Protein AF-K0J4B5-F1 (afdb_monomer)

Foldseek 3Di:
DVVLLVQLVVLLVQLCCCAPVVPLCVVVVLVPDDPVQNVQFPSNVLSNLSSVLSNVLSVLSVVLVVCVVVVVVCSVVVSVVVNVVSVVVSVVVSVVRRRPDPPPPD

Secondary structure (DSSP, 8-state):
-HHHHHHHHHHHHHHHHHHTS--GGGSHHHHTS-HHHHTTB-HHHHHHHHHHHHHHHHHHHHHHHHHHHTT-GGGHHHHHHHHHHHHHHHHHHHGGGB-S------

InterPro domains:
  IPR017259 Uncharacterised conserved protein UCP037672 [PF12650] (5-98)

Mean predicted aligned error: 3.74 Å

Sequence (106 aa):
MYILFLVGLILILLGFMVHILKWYFLISGYNTMSKEKQKNVDTEGLGRFMGIYSYVNGAVFILAGALYGFGYENSIIPATIFIIVSTIYFIIRAQKFDHNKTNKSK

Organism: Amphibacillus xylanus (strain ATCC 51415 / DSM 6626 / JCM 7361 / LMG 17667 / NBRC 15112 / Ep01) (NCBI:txid698758)

pLDDT: mean 94.41, std 11.05, range [35.19, 98.81]

Solvent-accessible surface area (backbone atoms only — not comparable to full-atom values): 5537 Å² total; per-residue (Å²): 87,72,68,33,38,52,52,10,50,52,29,34,50,52,12,42,38,26,39,73,69,56,43,53,70,74,41,60,78,56,55,72,44,54,78,73,55,47,73,43,37,43,57,66,64,40,22,43,51,48,15,54,54,24,39,53,52,12,50,43,28,36,50,28,20,52,39,33,70,73,69,40,66,71,38,52,55,63,44,50,54,47,50,54,54,52,48,55,50,45,62,64,59,50,50,78,32,50,63,57,84,74,79,71,79,127

Radius of gyration: 16.22 Å; Cα contacts (8 Å, |Δi|>4): 105; chains: 1; bounding box: 33×33×45 Å

Structure (mmCIF, N/CA/C/O backbone):
data_AF-K0J4B5-F1
#
_entry.id   AF-K0J4B5-F1
#
loop_
_atom_site.group_PDB
_atom_site.id
_atom_site.type_symbol
_atom_site.label_atom_id
_atom_site.label_alt_id
_atom_site.label_comp_id
_atom_site.label_asym_id
_atom_site.label_entity_id
_atom_site.label_seq_id
_atom_site.pdbx_PDB_ins_code
_atom_site.Cartn_x
_atom_site.Cartn_y
_atom_site.Cartn_z
_atom_site.occupancy
_atom_site.B_iso_or_equiv
_atom_site.auth_seq_id
_atom_site.auth_comp_id
_atom_site.auth_asym_id
_atom_site.auth_atom_id
_atom_site.pdbx_PDB_model_num
ATOM 1 N N . MET A 1 1 ? 16.267 -3.942 -9.365 1.00 87.19 1 MET A N 1
ATOM 2 C CA . MET A 1 1 ? 15.153 -4.601 -10.088 1.00 87.19 1 MET A CA 1
ATOM 3 C C . MET A 1 1 ? 14.408 -5.648 -9.248 1.00 87.19 1 MET A C 1
ATOM 5 O O . MET A 1 1 ? 13.311 -5.344 -8.807 1.00 87.19 1 MET A O 1
ATOM 9 N N . TYR A 1 2 ? 14.970 -6.837 -8.972 1.00 93.69 2 TYR A N 1
ATOM 10 C CA . TYR A 1 2 ? 14.241 -7.957 -8.329 1.00 93.69 2 TYR A CA 1
ATOM 11 C C . TYR A 1 2 ? 13.600 -7.632 -6.977 1.00 93.69 2 TYR A C 1
ATOM 13 O O . TYR A 1 2 ? 12.473 -8.039 -6.711 1.00 93.69 2 TYR A O 1
ATOM 21 N N . ILE A 1 3 ? 14.288 -6.842 -6.151 1.00 95.81 3 ILE A N 1
ATOM 22 C CA . ILE A 1 3 ? 13.761 -6.406 -4.855 1.00 95.81 3 ILE A CA 1
ATOM 23 C C . ILE A 1 3 ? 12.458 -5.602 -4.993 1.00 95.81 3 ILE A C 1
ATOM 25 O O . ILE A 1 3 ? 11.569 -5.746 -4.164 1.00 95.81 3 ILE A O 1
ATOM 29 N N . LEU A 1 4 ? 12.303 -4.814 -6.064 1.00 96.31 4 LEU A N 1
ATOM 30 C CA . LEU A 1 4 ? 11.099 -4.014 -6.305 1.00 96.31 4 LEU A CA 1
ATOM 31 C C . LEU A 1 4 ? 9.906 -4.923 -6.620 1.00 96.31 4 LEU A C 1
ATOM 33 O O . LEU A 1 4 ? 8.829 -4.731 -6.068 1.00 96.31 4 LEU A O 1
ATOM 37 N N . PHE A 1 5 ? 10.115 -5.970 -7.422 1.00 97.94 5 PHE A N 1
ATOM 38 C CA . PHE A 1 5 ? 9.081 -6.975 -7.679 1.00 97.94 5 PHE A CA 1
ATOM 39 C C . PHE A 1 5 ? 8.697 -7.745 -6.415 1.00 97.94 5 PHE A C 1
ATOM 41 O O . PHE A 1 5 ? 7.509 -7.933 -6.159 1.00 97.94 5 PHE A O 1
ATOM 48 N N . LEU A 1 6 ? 9.681 -8.146 -5.603 1.00 98.25 6 LEU A N 1
ATOM 49 C CA . LEU A 1 6 ? 9.429 -8.848 -4.345 1.00 98.25 6 LEU A CA 1
ATOM 50 C C . LEU A 1 6 ? 8.602 -7.988 -3.380 1.00 98.25 6 LEU A C 1
ATOM 52 O O . LEU A 1 6 ? 7.587 -8.448 -2.864 1.00 98.25 6 LEU A O 1
ATOM 56 N N . VAL A 1 7 ? 9.000 -6.730 -3.174 1.00 97.94 7 VAL A N 1
ATOM 57 C CA . VAL A 1 7 ? 8.262 -5.782 -2.325 1.00 97.94 7 VAL A CA 1
ATOM 58 C C . VAL A 1 7 ? 6.854 -5.551 -2.869 1.00 97.94 7 VAL A C 1
ATOM 60 O O . VAL A 1 7 ? 5.888 -5.599 -2.107 1.00 97.94 7 VAL A O 1
ATOM 63 N N . GLY A 1 8 ? 6.716 -5.357 -4.183 1.00 98.44 8 GLY A N 1
ATOM 64 C CA . GLY A 1 8 ? 5.418 -5.165 -4.819 1.00 98.44 8 GLY A CA 1
ATOM 65 C C . GLY A 1 8 ? 4.475 -6.354 -4.618 1.00 98.44 8 GLY A C 1
ATOM 66 O O . GLY A 1 8 ? 3.315 -6.168 -4.247 1.00 98.44 8 GLY A O 1
ATOM 67 N N . LEU A 1 9 ? 4.987 -7.577 -4.774 1.00 98.56 9 LEU A N 1
ATOM 68 C CA . LEU A 1 9 ? 4.232 -8.806 -4.536 1.00 98.56 9 LEU A CA 1
ATOM 69 C C . LEU A 1 9 ? 3.819 -8.948 -3.065 1.00 98.56 9 LEU A C 1
ATOM 71 O O . LEU A 1 9 ? 2.660 -9.249 -2.788 1.00 98.56 9 LEU A O 1
ATOM 75 N N . ILE A 1 10 ? 4.733 -8.689 -2.124 1.00 98.56 10 ILE A N 1
ATOM 76 C CA . ILE A 1 10 ? 4.434 -8.731 -0.685 1.00 98.56 10 ILE A CA 1
ATOM 77 C C . ILE A 1 10 ? 3.311 -7.748 -0.341 1.00 98.56 10 ILE A C 1
ATOM 79 O O . ILE A 1 10 ? 2.380 -8.116 0.372 1.00 98.56 10 ILE A O 1
ATOM 83 N N . LEU A 1 11 ? 3.351 -6.523 -0.873 1.00 98.56 11 LEU A N 1
ATOM 84 C CA . LEU A 1 11 ? 2.291 -5.541 -0.647 1.00 98.56 11 LEU A CA 1
ATOM 85 C C . LEU A 1 11 ? 0.945 -6.027 -1.185 1.00 98.56 11 LEU A C 1
ATOM 87 O O . LEU A 1 11 ? -0.050 -5.951 -0.470 1.00 98.56 11 LEU A O 1
ATOM 91 N N . ILE A 1 12 ? 0.901 -6.582 -2.398 1.00 98.75 12 ILE A N 1
ATOM 92 C CA . ILE A 1 12 ? -0.343 -7.122 -2.962 1.00 98.75 12 ILE A CA 1
ATOM 93 C C . ILE A 1 12 ? -0.897 -8.249 -2.083 1.00 98.75 12 ILE A C 1
ATOM 95 O O . ILE A 1 12 ? -2.092 -8.257 -1.779 1.00 98.75 12 ILE A O 1
ATOM 99 N N . LEU A 1 13 ? -0.039 -9.163 -1.623 1.00 98.62 13 LEU A N 1
ATOM 100 C CA . LEU A 1 13 ? -0.438 -10.262 -0.744 1.00 98.62 13 LEU A CA 1
ATOM 101 C C . LEU A 1 13 ? -0.960 -9.759 0.606 1.00 98.62 13 LEU A C 1
ATOM 103 O O . LEU A 1 13 ? -2.017 -10.204 1.047 1.00 98.62 13 LEU A O 1
ATOM 107 N N . LEU A 1 14 ? -0.287 -8.790 1.234 1.00 98.38 14 LEU A N 1
ATOM 108 C CA . LEU A 1 14 ? -0.758 -8.173 2.478 1.00 98.38 14 LEU A CA 1
ATOM 109 C C . LEU A 1 14 ? -2.102 -7.466 2.283 1.00 98.38 14 LEU A C 1
ATOM 111 O O . LEU A 1 14 ? -3.013 -7.632 3.095 1.00 98.38 14 LEU A O 1
ATOM 115 N N . GLY A 1 15 ? -2.256 -6.732 1.180 1.00 98.44 1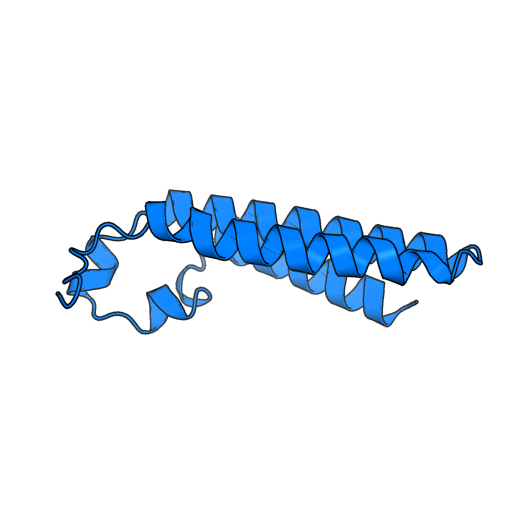5 GLY A N 1
ATOM 116 C CA . GLY A 1 15 ? -3.523 -6.104 0.825 1.00 98.44 15 GLY A CA 1
ATOM 117 C C . GLY A 1 15 ? -4.641 -7.134 0.682 1.00 98.44 15 GLY A C 1
ATOM 118 O O . GLY A 1 15 ? -5.732 -6.936 1.206 1.00 98.44 15 GLY A O 1
ATOM 119 N N . PHE A 1 16 ? -4.366 -8.268 0.033 1.00 98.62 16 PHE A N 1
ATOM 120 C CA . PHE A 1 16 ? -5.304 -9.380 -0.132 1.00 98.62 16 PHE A CA 1
ATOM 121 C C . PHE A 1 16 ? -5.693 -10.022 1.200 1.00 98.62 16 PHE A C 1
ATOM 123 O O . PHE A 1 16 ? -6.883 -10.196 1.468 1.00 98.62 16 PHE A O 1
ATOM 130 N N . MET A 1 17 ? -4.716 -10.308 2.059 1.00 98.62 17 MET A N 1
ATOM 131 C CA . MET A 1 17 ? -4.954 -10.872 3.388 1.00 98.62 17 MET A CA 1
ATOM 132 C C . MET A 1 17 ? -5.856 -9.969 4.237 1.00 98.62 17 MET A C 1
ATOM 134 O O . MET A 1 17 ? -6.816 -10.437 4.846 1.00 98.62 17 MET A O 1
ATOM 138 N N . VAL A 1 18 ? -5.593 -8.662 4.260 1.00 98.25 18 VAL A N 1
ATOM 139 C CA . VAL A 1 18 ? -6.360 -7.731 5.098 1.00 98.25 18 VAL A CA 1
ATOM 140 C C . VAL A 1 18 ? -7.741 -7.431 4.508 1.00 98.25 18 VAL A C 1
ATOM 142 O O . VAL A 1 18 ? -8.720 -7.404 5.247 1.00 98.25 18 VAL A O 1
ATOM 145 N N . HIS A 1 19 ? -7.848 -7.234 3.194 1.00 98.50 19 HIS A N 1
ATOM 146 C CA . HIS A 1 19 ? -9.102 -6.837 2.548 1.00 98.50 19 HIS A CA 1
ATOM 147 C C . HIS A 1 19 ? -10.046 -8.010 2.279 1.00 98.50 19 HIS A C 1
ATOM 149 O O . HIS A 1 19 ? -11.233 -7.911 2.578 1.00 98.50 19 HIS A O 1
ATOM 155 N N . ILE A 1 20 ? -9.539 -9.109 1.713 1.00 98.06 20 ILE A N 1
ATOM 156 C CA . ILE A 1 20 ? -10.371 -10.234 1.262 1.00 98.06 20 ILE A CA 1
ATOM 157 C C . ILE A 1 20 ? -10.463 -11.306 2.342 1.00 98.06 20 ILE A C 1
ATOM 159 O O . ILE A 1 20 ? -11.561 -11.745 2.672 1.00 98.06 20 ILE A O 1
ATOM 163 N N . LEU A 1 21 ? -9.329 -11.696 2.935 1.00 98.19 21 LEU A N 1
AT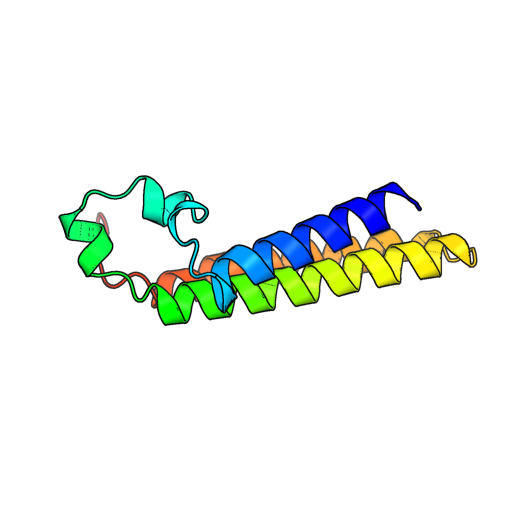OM 164 C CA . LEU A 1 21 ? -9.320 -12.704 4.005 1.00 98.19 21 LEU A CA 1
ATOM 165 C C . LEU A 1 21 ? -9.719 -12.128 5.371 1.00 98.19 21 LEU A C 1
ATOM 167 O O . LEU A 1 21 ? -9.864 -12.882 6.332 1.00 98.19 21 LEU A O 1
ATOM 171 N N . LYS A 1 22 ? -9.913 -10.804 5.459 1.00 97.81 22 LYS A N 1
ATOM 172 C CA . LYS A 1 22 ? -10.310 -10.082 6.676 1.00 97.81 22 LYS A CA 1
ATOM 173 C C . LYS A 1 22 ? -9.351 -10.323 7.851 1.00 97.81 22 LYS A C 1
ATOM 175 O O . LYS A 1 22 ? -9.758 -10.340 9.011 1.00 97.81 22 LYS A O 1
ATOM 180 N N . TRP A 1 23 ? -8.057 -10.506 7.570 1.00 98.12 23 TRP A N 1
ATOM 181 C CA . TRP A 1 23 ? -7.011 -10.707 8.582 1.00 98.12 23 TRP A CA 1
ATOM 182 C C . TRP A 1 23 ? -6.639 -9.390 9.280 1.00 98.12 23 TRP A C 1
ATOM 184 O O . TRP A 1 23 ? -5.505 -8.919 9.219 1.00 98.12 23 TRP A O 1
ATOM 194 N N . TYR A 1 24 ? -7.605 -8.774 9.964 1.00 96.62 24 TYR A N 1
ATOM 195 C CA . TYR A 1 24 ? -7.450 -7.456 10.591 1.00 96.62 24 TYR A CA 1
ATOM 196 C C . TYR A 1 24 ? -6.436 -7.433 11.740 1.00 96.62 24 TYR A C 1
ATOM 198 O O . TYR A 1 24 ? -5.918 -6.371 12.072 1.00 96.62 24 TYR A O 1
ATOM 206 N N . PHE A 1 25 ? -6.081 -8.590 12.308 1.00 95.56 25 PHE A N 1
ATOM 207 C CA . PHE A 1 25 ? -4.999 -8.701 13.294 1.00 95.56 25 PHE A CA 1
ATOM 208 C C . PHE A 1 25 ? -3.626 -8.283 12.729 1.00 95.56 25 PHE A C 1
ATOM 210 O O . PHE A 1 25 ? -2.723 -7.954 13.493 1.00 95.56 25 PHE A O 1
ATOM 217 N N . LEU A 1 26 ? -3.458 -8.253 11.400 1.00 96.31 26 LEU A N 1
ATOM 218 C CA . LEU A 1 26 ? -2.255 -7.716 10.753 1.00 96.31 26 LEU A CA 1
ATOM 219 C C . LEU A 1 26 ? -2.161 -6.185 10.852 1.00 96.31 26 LEU A C 1
ATOM 221 O O . LEU A 1 26 ? -1.082 -5.618 10.689 1.00 96.31 26 LEU A O 1
ATOM 225 N N . ILE A 1 27 ? -3.274 -5.500 11.127 1.00 95.56 27 ILE A N 1
ATOM 226 C CA . ILE A 1 27 ? -3.297 -4.055 11.336 1.00 95.56 27 ILE A CA 1
ATOM 227 C C . ILE A 1 27 ? -2.817 -3.805 12.767 1.00 95.56 27 ILE A C 1
ATOM 229 O O . ILE A 1 27 ? -3.589 -3.895 13.720 1.00 95.56 27 ILE A O 1
ATOM 233 N N . SER A 1 28 ? -1.531 -3.492 12.929 1.00 90.81 28 SER A N 1
ATOM 234 C CA . SER A 1 28 ? -0.880 -3.363 14.241 1.00 90.81 28 SER A CA 1
ATOM 235 C C . SER A 1 28 ? -1.608 -2.403 15.191 1.00 90.81 28 SER A C 1
ATOM 237 O O . SER A 1 28 ? -1.788 -2.724 16.367 1.00 90.81 28 SER A O 1
ATOM 239 N N . GLY A 1 29 ? -2.104 -1.272 14.681 1.00 90.44 29 GLY A N 1
ATOM 240 C CA . GLY A 1 29 ? -2.893 -0.315 15.461 1.00 90.44 29 GLY A CA 1
ATOM 241 C C . GLY A 1 29 ? -4.188 -0.914 16.014 1.00 90.44 29 GLY A C 1
ATOM 242 O O . GLY A 1 29 ? -4.534 -0.656 17.156 1.00 90.44 29 GLY A O 1
ATOM 243 N N . TYR A 1 30 ? -4.862 -1.776 15.254 1.00 94.81 30 TYR A N 1
ATOM 244 C CA . TYR A 1 30 ? -6.060 -2.487 15.705 1.00 94.81 30 TYR A CA 1
ATOM 245 C C . TYR A 1 30 ? -5.716 -3.645 16.656 1.00 94.81 30 TYR A C 1
ATOM 247 O O . TYR A 1 30 ? -6.319 -3.787 17.719 1.00 94.81 30 TYR A O 1
ATOM 255 N 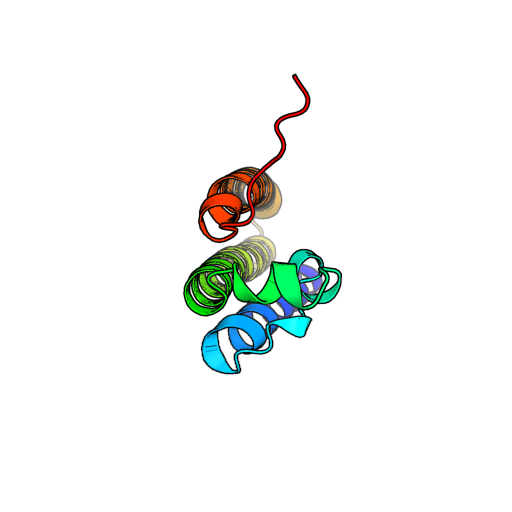N . ASN A 1 31 ? -4.707 -4.451 16.314 1.00 95.69 31 ASN A N 1
ATOM 256 C CA . ASN A 1 31 ? -4.309 -5.634 17.082 1.00 95.69 31 ASN A CA 1
ATOM 257 C C . ASN A 1 31 ? -3.800 -5.305 18.497 1.00 95.69 31 ASN A C 1
ATOM 259 O O . ASN A 1 31 ? -3.897 -6.131 19.399 1.00 95.69 31 ASN A O 1
ATOM 263 N N . THR A 1 32 ? -3.273 -4.094 18.697 1.00 95.00 32 THR A N 1
ATOM 264 C CA . THR A 1 32 ? -2.766 -3.605 19.993 1.00 95.00 32 THR A CA 1
ATOM 265 C C . THR A 1 32 ? -3.806 -2.845 20.823 1.00 95.00 32 THR A C 1
ATOM 267 O O . THR A 1 32 ? -3.559 -2.547 21.992 1.00 95.00 32 THR A O 1
ATOM 270 N N . MET A 1 33 ? -4.981 -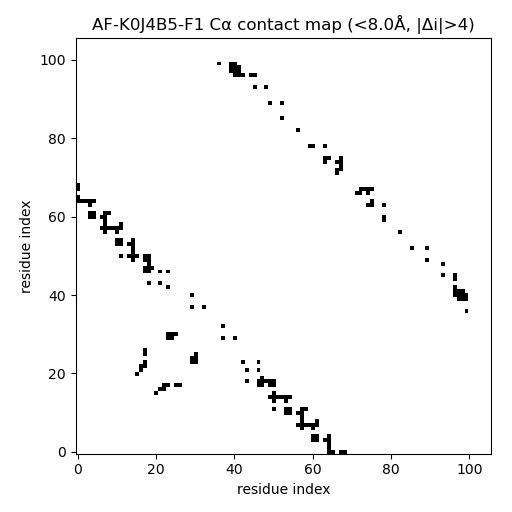2.538 20.264 1.00 95.00 33 MET A N 1
ATOM 271 C CA . MET A 1 33 ? -6.077 -1.910 21.007 1.00 95.00 33 MET A CA 1
ATOM 272 C C . MET A 1 33 ? -6.697 -2.868 22.033 1.00 95.00 33 MET A C 1
ATOM 274 O O . MET A 1 33 ? -6.731 -4.083 21.850 1.00 95.00 33 MET A O 1
ATOM 278 N N . SER A 1 34 ? -7.277 -2.309 23.102 1.00 95.69 34 SER A N 1
ATOM 279 C CA . SER A 1 34 ? -8.131 -3.085 24.005 1.00 95.69 34 SER A CA 1
ATOM 280 C C . SER A 1 34 ? -9.383 -3.585 23.272 1.00 95.69 34 SER A C 1
ATOM 282 O O . SER A 1 34 ? -9.874 -2.946 22.340 1.00 95.69 34 SER A O 1
ATOM 284 N N . LYS A 1 35 ? -9.956 -4.703 23.735 1.00 94.81 35 LYS A N 1
ATOM 285 C CA . LYS A 1 35 ? -11.168 -5.296 23.135 1.00 94.81 35 LYS A CA 1
ATOM 286 C C . LYS A 1 35 ? -12.353 -4.328 23.070 1.00 94.81 35 LYS A C 1
ATOM 288 O O . LYS A 1 35 ? -13.173 -4.429 22.166 1.00 94.81 35 LYS A O 1
ATOM 293 N N . GLU A 1 36 ? -12.462 -3.404 24.022 1.00 94.00 36 GLU A N 1
ATOM 294 C CA . GLU A 1 36 ? -13.495 -2.365 24.015 1.00 94.00 36 GLU A CA 1
ATOM 295 C C . GLU A 1 36 ? -13.290 -1.380 22.858 1.00 94.00 36 GLU A C 1
ATOM 297 O O . GLU A 1 36 ? -14.225 -1.112 22.109 1.00 94.00 36 GLU A O 1
ATOM 302 N N . LYS A 1 37 ? -12.053 -0.910 22.653 1.00 94.81 37 LYS A N 1
ATOM 303 C CA . LYS A 1 37 ? -11.717 0.019 21.569 1.00 94.81 37 LYS A CA 1
ATOM 304 C C . LYS A 1 37 ? -11.847 -0.614 20.189 1.00 94.81 37 LYS A C 1
ATOM 306 O O . LYS A 1 37 ? -12.306 0.049 19.263 1.00 94.81 37 LYS A O 1
ATOM 311 N N . GLN A 1 38 ? -11.498 -1.896 20.057 1.00 95.62 38 GLN A N 1
ATOM 312 C CA . GLN A 1 38 ? -11.635 -2.639 18.801 1.00 95.62 38 GLN A CA 1
ATOM 313 C C . GLN A 1 38 ? -13.082 -2.676 18.289 1.00 95.62 38 GLN A C 1
ATOM 315 O O . GLN A 1 38 ? -13.291 -2.638 17.080 1.00 95.62 38 GLN A O 1
ATOM 320 N N . LYS A 1 39 ? -14.084 -2.706 19.182 1.00 95.25 39 LYS A N 1
ATOM 321 C CA . LYS A 1 39 ? -15.510 -2.699 18.799 1.00 95.25 39 LYS A CA 1
ATOM 322 C C . LYS A 1 39 ? -15.955 -1.398 18.129 1.00 95.25 39 LYS A C 1
ATOM 324 O O . LYS A 1 39 ? -16.954 -1.405 17.421 1.00 95.25 39 LYS A O 1
ATOM 329 N N . ASN A 1 40 ? -15.226 -0.306 18.347 1.00 96.00 40 ASN A N 1
ATOM 330 C CA . ASN A 1 40 ? -15.541 1.003 17.779 1.00 96.00 40 ASN A CA 1
ATOM 331 C C . ASN A 1 40 ? -14.838 1.255 16.433 1.00 96.00 40 ASN A C 1
ATOM 333 O O . ASN A 1 40 ? -15.004 2.325 15.854 1.00 96.00 40 ASN A O 1
ATOM 337 N N . VAL A 1 41 ? -14.042 0.306 15.932 1.00 96.94 41 VAL A N 1
ATOM 338 C CA . VAL A 1 41 ? -13.328 0.447 14.656 1.00 96.94 41 VAL A CA 1
ATOM 339 C C . VAL A 1 41 ? -14.166 -0.139 13.521 1.00 96.94 41 VAL A C 1
ATOM 341 O O . VAL A 1 41 ? -14.575 -1.300 13.581 1.00 96.94 41 VAL A O 1
ATOM 344 N N . ASP A 1 42 ? -14.365 0.630 12.450 1.00 97.75 42 ASP A N 1
ATOM 345 C CA . ASP A 1 42 ? -14.872 0.113 11.174 1.00 97.75 42 ASP A CA 1
ATOM 346 C C . ASP A 1 42 ? -13.773 -0.703 10.477 1.00 97.75 42 ASP A C 1
ATOM 348 O O . ASP A 1 42 ? -13.022 -0.218 9.629 1.00 97.75 42 ASP A O 1
ATOM 352 N N . THR A 1 43 ? -13.641 -1.961 10.898 1.00 97.00 43 THR A N 1
ATOM 353 C CA . THR A 1 43 ? -12.603 -2.873 10.402 1.00 97.00 43 THR A CA 1
ATOM 354 C C . THR A 1 43 ? -12.778 -3.242 8.933 1.00 97.00 43 THR A C 1
ATOM 356 O O . THR A 1 43 ? -11.780 -3.435 8.244 1.00 97.00 43 THR A O 1
ATOM 359 N N . GLU A 1 44 ? -14.009 -3.297 8.422 1.00 97.44 44 GLU A N 1
ATOM 360 C CA . GLU A 1 44 ? -14.271 -3.606 7.014 1.00 97.44 44 GLU A CA 1
ATOM 361 C C . GLU A 1 44 ? -13.906 -2.424 6.113 1.00 97.44 44 GLU A C 1
ATOM 363 O O . GLU A 1 44 ? -13.186 -2.599 5.124 1.00 97.44 44 GLU A O 1
ATOM 368 N N . GLY A 1 45 ? -14.302 -1.207 6.495 1.00 98.00 45 GLY A N 1
ATOM 369 C CA . GLY A 1 45 ? -13.885 0.014 5.814 1.00 98.00 45 GLY A CA 1
ATOM 370 C C . GLY A 1 45 ? -12.369 0.216 5.859 1.00 98.00 45 GLY A C 1
ATOM 371 O O . GLY A 1 45 ? -11.747 0.455 4.817 1.00 98.00 45 GLY A O 1
ATOM 372 N N . LEU A 1 46 ? -11.758 0.053 7.038 1.00 97.94 46 LEU A N 1
ATOM 373 C CA . LEU A 1 46 ? -10.311 0.164 7.219 1.00 97.94 46 LEU A CA 1
ATOM 374 C C . LEU A 1 46 ? -9.556 -0.916 6.438 1.00 97.94 46 LEU A C 1
ATOM 376 O O . LEU A 1 46 ? -8.571 -0.610 5.767 1.00 97.94 46 LEU A O 1
ATOM 380 N N . GLY A 1 47 ? -10.027 -2.162 6.485 1.00 98.25 47 GLY A N 1
ATOM 381 C CA . GLY A 1 47 ? -9.412 -3.292 5.798 1.00 98.25 47 GLY A CA 1
ATOM 382 C C . GLY A 1 47 ? -9.460 -3.144 4.281 1.00 98.25 47 GLY A C 1
ATOM 383 O O . GLY A 1 47 ? -8.443 -3.332 3.612 1.00 98.25 47 GLY A O 1
ATOM 384 N N . ARG A 1 48 ? -10.597 -2.702 3.728 1.00 98.56 48 ARG A N 1
ATOM 385 C CA . ARG A 1 48 ? -10.713 -2.353 2.305 1.00 98.56 48 ARG A CA 1
ATOM 386 C C . ARG A 1 48 ? -9.794 -1.200 1.920 1.00 98.56 48 ARG A C 1
ATOM 388 O O . ARG A 1 48 ? -9.139 -1.264 0.881 1.00 98.56 48 ARG A O 1
ATOM 395 N N . PHE A 1 49 ? -9.724 -0.152 2.740 1.00 98.50 49 PHE A N 1
ATOM 396 C CA . PHE A 1 49 ? -8.859 0.994 2.469 1.00 98.50 49 PHE A CA 1
ATOM 397 C C . PHE A 1 49 ? -7.373 0.616 2.500 1.00 98.50 49 PHE A C 1
ATOM 399 O O . PHE A 1 49 ? -6.636 0.991 1.589 1.00 98.50 49 PHE A O 1
ATOM 406 N N . MET A 1 50 ? -6.952 -0.184 3.486 1.00 98.19 50 MET A N 1
ATOM 407 C CA . MET A 1 50 ? -5.598 -0.737 3.567 1.00 98.19 50 MET A CA 1
ATOM 408 C C . MET A 1 50 ? -5.294 -1.653 2.381 1.00 98.19 50 MET A C 1
ATOM 410 O O . MET A 1 50 ? -4.229 -1.532 1.787 1.00 98.19 50 MET A O 1
ATOM 414 N N . GLY A 1 51 ? -6.245 -2.497 1.974 1.00 98.44 51 GLY A N 1
ATOM 415 C CA . GLY A 1 51 ? -6.119 -3.328 0.779 1.00 98.44 51 GLY A CA 1
ATOM 416 C C . GLY A 1 51 ? -5.834 -2.520 -0.477 1.00 98.44 51 GLY A C 1
ATOM 417 O O . GLY A 1 51 ? -4.840 -2.766 -1.151 1.00 98.44 51 GLY A O 1
ATOM 418 N N . ILE A 1 52 ? -6.670 -1.516 -0.763 1.00 98.62 52 ILE A N 1
ATOM 419 C CA . ILE A 1 52 ? -6.502 -0.640 -1.931 1.00 98.62 52 ILE A CA 1
ATOM 420 C C . ILE A 1 52 ? -5.155 0.084 -1.874 1.00 98.62 52 ILE A C 1
ATOM 422 O O . ILE A 1 52 ? -4.429 0.093 -2.867 1.00 98.62 52 ILE A O 1
ATOM 426 N N . TYR A 1 53 ? -4.797 0.648 -0.717 1.00 98.62 53 TYR A N 1
ATOM 427 C CA . TYR A 1 53 ? -3.490 1.267 -0.503 1.00 98.62 53 TYR A CA 1
ATOM 428 C C . TYR A 1 53 ? -2.349 0.296 -0.843 1.00 98.62 53 TYR A C 1
ATOM 430 O O . TYR A 1 53 ? -1.453 0.637 -1.617 1.00 98.62 53 TYR A O 1
ATOM 438 N N . SER A 1 54 ? -2.399 -0.931 -0.330 1.00 98.62 54 SER A N 1
ATOM 439 C CA . SER A 1 54 ? -1.381 -1.948 -0.575 1.00 98.62 54 SER A CA 1
ATOM 440 C C . SER A 1 54 ? -1.324 -2.395 -2.040 1.00 98.62 54 SER A C 1
ATOM 442 O O . SER A 1 54 ? -0.228 -2.523 -2.579 1.00 98.62 54 SER A O 1
ATOM 444 N N . TYR A 1 55 ? -2.462 -2.571 -2.720 1.00 98.81 55 TYR A N 1
ATOM 445 C CA . TYR A 1 55 ? -2.491 -2.937 -4.142 1.00 98.81 55 TYR A CA 1
ATOM 446 C C . TYR A 1 55 ? -1.886 -1.855 -5.029 1.00 98.81 55 TYR A C 1
ATOM 448 O O . TYR A 1 55 ? -1.083 -2.159 -5.906 1.00 98.81 55 TYR A O 1
ATOM 456 N N . VAL A 1 56 ? -2.252 -0.594 -4.787 1.00 98.75 56 VAL A N 1
ATOM 457 C CA . VAL A 1 56 ? -1.755 0.541 -5.569 1.00 98.75 56 VAL A CA 1
ATOM 458 C C . VAL A 1 56 ? -0.245 0.679 -5.395 1.00 98.75 56 VAL A C 1
ATOM 460 O O . VAL A 1 56 ? 0.481 0.740 -6.384 1.00 98.75 56 VAL A O 1
ATOM 463 N N . ASN A 1 57 ? 0.252 0.654 -4.156 1.00 98.75 57 ASN A N 1
ATOM 464 C CA . ASN A 1 57 ? 1.691 0.725 -3.904 1.00 98.75 57 ASN A CA 1
ATOM 465 C C . ASN A 1 57 ? 2.427 -0.503 -4.461 1.00 98.75 57 ASN A C 1
ATOM 467 O O . ASN A 1 57 ? 3.489 -0.360 -5.063 1.00 98.75 57 ASN A O 1
ATOM 471 N N . GLY A 1 58 ? 1.843 -1.698 -4.342 1.00 98.69 58 GLY A N 1
ATOM 472 C CA . GLY A 1 58 ? 2.399 -2.915 -4.925 1.00 98.69 58 GLY A CA 1
ATOM 473 C C . GLY A 1 58 ? 2.539 -2.843 -6.449 1.00 98.69 58 GLY A C 1
ATOM 474 O O . GLY A 1 58 ? 3.599 -3.164 -6.987 1.00 98.69 58 GLY A O 1
ATOM 475 N N . ALA A 1 59 ? 1.515 -2.335 -7.140 1.00 98.69 59 ALA A N 1
ATOM 476 C CA . ALA A 1 59 ? 1.550 -2.100 -8.582 1.00 98.69 59 ALA A CA 1
ATOM 477 C C . ALA A 1 59 ? 2.614 -1.064 -8.978 1.00 98.69 59 ALA A C 1
ATOM 479 O O . ALA A 1 59 ? 3.332 -1.269 -9.956 1.00 98.69 59 ALA A O 1
ATOM 480 N N . VAL A 1 60 ? 2.772 0.013 -8.199 1.00 98.56 60 VAL A N 1
ATOM 481 C CA . VAL A 1 60 ? 3.815 1.029 -8.424 1.00 98.56 60 VAL A CA 1
ATOM 482 C C . VAL A 1 60 ? 5.217 0.433 -8.295 1.00 98.56 60 VAL A C 1
ATOM 484 O O . VAL A 1 60 ? 6.064 0.698 -9.147 1.00 98.56 60 VAL A O 1
ATOM 487 N N . PHE A 1 61 ? 5.467 -0.417 -7.296 1.00 98.31 61 PHE A N 1
ATOM 488 C CA . PHE A 1 61 ? 6.750 -1.111 -7.151 1.00 98.31 61 PHE A CA 1
ATOM 489 C C . PHE A 1 61 ? 7.045 -2.059 -8.321 1.00 98.31 61 PHE A C 1
ATOM 491 O O . PHE A 1 61 ? 8.168 -2.074 -8.826 1.00 98.31 61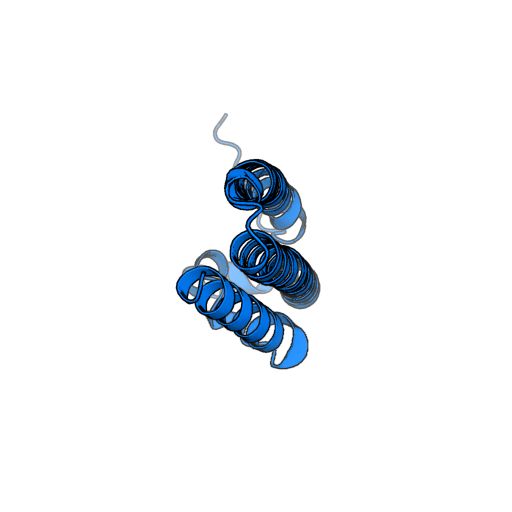 PHE A O 1
ATOM 498 N N . ILE A 1 62 ? 6.045 -2.813 -8.791 1.00 98.44 62 ILE A N 1
ATOM 499 C CA . ILE A 1 62 ? 6.185 -3.694 -9.961 1.00 98.44 62 ILE A CA 1
ATOM 500 C C . ILE A 1 62 ? 6.480 -2.872 -11.221 1.00 98.44 62 ILE A C 1
ATOM 502 O O . ILE A 1 62 ? 7.400 -3.207 -11.967 1.00 98.44 62 ILE A O 1
ATOM 506 N N . LEU A 1 63 ? 5.755 -1.771 -11.439 1.00 98.25 63 LEU A N 1
ATOM 507 C CA . LEU A 1 63 ? 5.968 -0.885 -12.584 1.00 98.25 63 LEU A CA 1
ATOM 508 C C . LEU A 1 63 ? 7.362 -0.247 -12.553 1.00 98.25 63 LEU A C 1
ATOM 510 O O . LEU A 1 63 ? 8.062 -0.263 -13.562 1.00 98.25 63 LEU A O 1
ATOM 514 N N . ALA A 1 64 ? 7.798 0.260 -11.398 1.00 97.88 64 ALA A N 1
ATOM 515 C CA . ALA A 1 64 ? 9.144 0.801 -11.225 1.00 97.88 64 ALA A CA 1
ATOM 516 C C . AL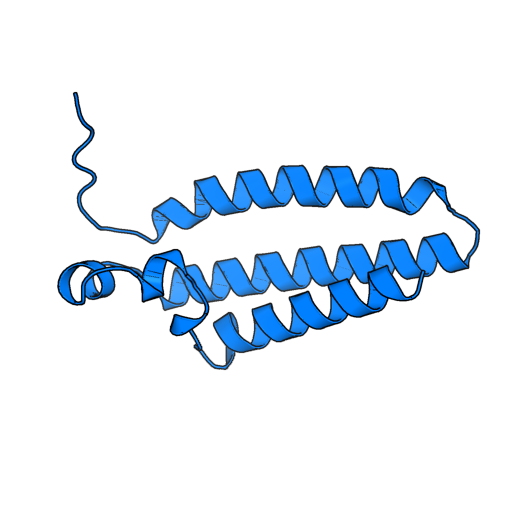A A 1 64 ? 10.219 -0.269 -11.472 1.00 97.88 64 ALA A C 1
ATOM 518 O O . ALA A 1 64 ? 11.214 -0.005 -12.139 1.00 97.88 64 ALA A O 1
ATOM 519 N N . GLY A 1 65 ? 9.999 -1.500 -10.996 1.00 97.62 65 GLY A N 1
ATOM 520 C CA . GLY A 1 65 ? 10.863 -2.644 -11.279 1.00 97.62 65 GLY A CA 1
ATOM 521 C C . GLY A 1 65 ? 10.988 -2.938 -12.774 1.00 97.62 65 GLY A C 1
ATOM 522 O O . GLY A 1 65 ? 12.104 -3.100 -13.266 1.00 97.62 65 GLY A O 1
ATOM 523 N N . ALA A 1 66 ? 9.867 -2.955 -13.497 1.00 98.00 66 ALA A N 1
ATOM 524 C CA . ALA A 1 66 ? 9.843 -3.184 -14.939 1.00 98.00 66 ALA A CA 1
ATOM 525 C C . ALA A 1 66 ? 10.556 -2.064 -15.709 1.00 98.00 66 ALA A C 1
ATOM 527 O O . ALA A 1 66 ? 11.426 -2.344 -16.529 1.00 98.00 66 ALA A O 1
ATOM 528 N N . LEU A 1 67 ? 10.251 -0.799 -15.402 1.00 97.94 67 LEU A N 1
ATOM 529 C CA . LEU A 1 67 ? 10.890 0.363 -16.027 1.00 97.94 67 LEU A CA 1
ATOM 530 C C . LEU A 1 67 ? 12.402 0.384 -15.779 1.00 97.94 67 LEU A C 1
ATOM 532 O O . LEU A 1 67 ? 13.171 0.591 -16.714 1.00 97.94 67 LEU A O 1
ATOM 536 N N . TYR A 1 68 ? 12.835 0.103 -14.549 1.00 97.12 68 TYR A N 1
ATOM 537 C CA . TYR A 1 68 ? 14.251 -0.044 -14.227 1.00 97.12 68 TYR A CA 1
ATOM 538 C C . TYR A 1 68 ? 14.911 -1.139 -15.081 1.00 97.12 68 TYR A C 1
ATOM 540 O O . TYR A 1 68 ? 16.004 -0.937 -15.600 1.00 97.12 68 TYR A O 1
ATOM 548 N N . GLY A 1 69 ? 14.238 -2.280 -15.274 1.00 96.31 69 GLY A N 1
ATOM 549 C CA . GLY A 1 69 ? 14.717 -3.368 -16.134 1.00 96.31 69 GLY A CA 1
ATOM 550 C C . GLY A 1 69 ? 14.863 -2.985 -17.612 1.00 96.31 69 GLY A C 1
ATOM 551 O O . GLY A 1 69 ? 15.739 -3.514 -18.289 1.00 96.31 69 GLY A O 1
ATOM 552 N N . PHE A 1 70 ? 14.066 -2.030 -18.096 1.00 97.19 70 PHE A N 1
ATOM 553 C CA . PHE A 1 70 ? 14.175 -1.463 -19.445 1.00 97.19 70 PHE A CA 1
ATOM 554 C C . PHE A 1 70 ? 15.208 -0.325 -19.566 1.00 97.19 70 PHE A C 1
ATOM 556 O O . PHE A 1 70 ? 15.281 0.321 -20.607 1.00 97.19 70 PHE A O 1
ATOM 563 N N . GLY A 1 71 ? 16.008 -0.062 -18.525 1.00 96.50 71 GLY A N 1
ATOM 564 C CA . GLY A 1 71 ? 17.041 0.981 -18.530 1.00 96.50 71 GLY A CA 1
ATOM 565 C C . GLY A 1 71 ? 16.565 2.355 -18.048 1.00 96.50 71 GLY A C 1
ATOM 566 O O . GLY A 1 71 ? 17.341 3.308 -18.041 1.00 96.50 71 GLY A O 1
ATOM 567 N N . TYR A 1 72 ? 15.316 2.485 -17.588 1.00 96.94 72 TYR A N 1
ATOM 568 C CA . TYR A 1 72 ? 14.828 3.713 -16.954 1.00 96.94 72 TYR A CA 1
ATOM 569 C C . TYR A 1 72 ? 15.195 3.726 -15.465 1.00 96.94 72 TYR A C 1
ATOM 571 O O . TYR A 1 72 ? 14.332 3.599 -14.592 1.00 96.94 72 TYR A O 1
ATOM 579 N N . GLU A 1 73 ? 16.481 3.877 -15.152 1.00 92.38 73 GLU A N 1
ATOM 580 C CA . GLU A 1 73 ? 17.000 3.801 -13.775 1.00 92.38 73 GLU A CA 1
ATOM 581 C C . GLU A 1 73 ? 16.357 4.832 -12.830 1.00 92.38 73 GLU A C 1
ATOM 583 O O . GLU A 1 73 ? 16.060 4.536 -11.670 1.00 92.38 73 GLU A O 1
ATOM 588 N N . ASN A 1 74 ? 16.025 6.013 -13.360 1.00 95.69 74 ASN A N 1
ATOM 589 C CA . ASN A 1 74 ? 15.374 7.093 -12.616 1.00 95.69 74 ASN A CA 1
ATOM 590 C C . ASN A 1 74 ? 13.903 6.812 -12.259 1.00 95.69 74 ASN A C 1
ATOM 592 O O . ASN A 1 74 ? 13.308 7.605 -11.535 1.00 95.69 74 ASN A O 1
ATOM 596 N N . SER A 1 75 ? 13.310 5.699 -12.712 1.00 95.25 75 SER A N 1
ATOM 597 C CA . SER A 1 75 ? 11.927 5.296 -12.383 1.00 95.25 75 SER A CA 1
ATOM 598 C C . SER A 1 75 ? 11.682 5.091 -10.881 1.00 95.25 75 SER A C 1
ATOM 600 O O . SER A 1 75 ? 10.549 5.216 -10.414 1.00 95.25 75 SER A O 1
ATOM 602 N N . ILE A 1 76 ? 12.741 4.849 -10.102 1.00 95.62 76 ILE A N 1
ATOM 603 C CA . ILE A 1 76 ? 12.669 4.687 -8.643 1.00 95.62 76 ILE A CA 1
ATOM 604 C C . ILE A 1 76 ? 12.306 6.006 -7.943 1.00 95.62 76 ILE A C 1
ATOM 606 O O . ILE A 1 76 ? 11.593 5.993 -6.939 1.00 95.62 76 ILE A O 1
ATOM 610 N N . ILE A 1 77 ? 12.755 7.150 -8.469 1.00 97.19 77 ILE A N 1
ATOM 611 C CA . ILE A 1 77 ? 12.517 8.474 -7.875 1.00 97.19 77 ILE A CA 1
ATOM 612 C C . ILE A 1 77 ? 11.013 8.810 -7.813 1.00 97.19 77 ILE A C 1
ATOM 614 O O . ILE A 1 77 ? 10.509 9.024 -6.707 1.00 97.19 77 ILE A O 1
ATOM 618 N N . PRO A 1 78 ? 10.254 8.820 -8.931 1.00 97.50 78 PRO A N 1
ATOM 619 C CA . PRO A 1 78 ? 8.824 9.117 -8.886 1.00 97.50 78 PRO A CA 1
ATOM 620 C C . PRO A 1 78 ? 8.037 8.059 -8.108 1.00 97.50 78 PRO A C 1
ATOM 622 O O . PRO A 1 78 ? 7.095 8.415 -7.401 1.00 97.50 78 PRO A O 1
ATOM 625 N N . ALA A 1 79 ? 8.441 6.783 -8.166 1.00 97.06 79 ALA A N 1
ATOM 626 C CA . ALA A 1 79 ? 7.829 5.734 -7.355 1.00 97.06 79 ALA A CA 1
ATOM 627 C C . ALA A 1 79 ? 7.975 6.039 -5.857 1.00 97.06 79 ALA A C 1
ATOM 629 O O . ALA A 1 79 ? 6.991 6.009 -5.127 1.00 97.06 79 ALA A O 1
ATOM 630 N N . THR A 1 80 ? 9.171 6.428 -5.409 1.00 97.06 80 THR A N 1
ATOM 631 C CA . THR A 1 80 ? 9.447 6.768 -4.004 1.00 97.06 80 THR A CA 1
ATOM 632 C C . THR A 1 80 ? 8.616 7.961 -3.535 1.00 97.06 80 THR A C 1
ATOM 634 O O . THR A 1 80 ? 7.987 7.894 -2.478 1.00 97.06 80 THR A O 1
ATOM 637 N N . ILE A 1 81 ? 8.551 9.031 -4.335 1.00 98.50 81 ILE A N 1
ATOM 638 C CA . ILE A 1 81 ? 7.718 10.208 -4.039 1.00 98.50 81 ILE A CA 1
ATOM 639 C C . ILE A 1 81 ? 6.248 9.793 -3.896 1.00 98.50 81 ILE A C 1
ATOM 641 O O . IL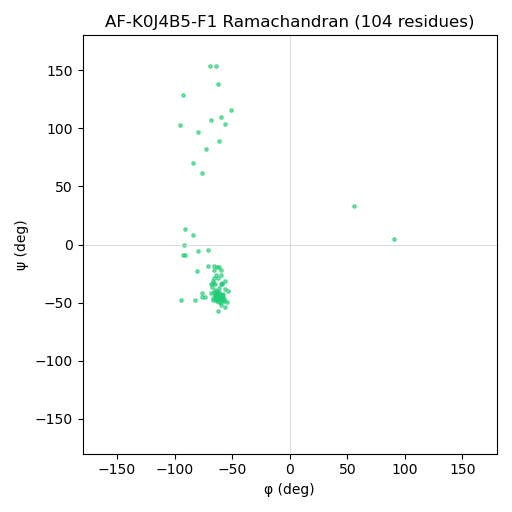E A 1 81 ? 5.582 10.185 -2.936 1.00 98.50 81 ILE A O 1
ATOM 645 N N . PHE A 1 82 ? 5.753 8.951 -4.807 1.00 98.31 82 PHE A N 1
ATOM 646 C CA . PHE A 1 82 ? 4.391 8.434 -4.751 1.00 98.31 82 PHE A CA 1
ATOM 647 C C . PHE A 1 82 ? 4.122 7.621 -3.474 1.00 98.31 82 PHE A C 1
ATOM 649 O O . PHE A 1 82 ? 3.092 7.836 -2.829 1.00 98.31 82 PHE A O 1
ATOM 656 N N . ILE A 1 83 ? 5.035 6.724 -3.068 1.00 97.94 83 ILE A N 1
ATOM 657 C CA . ILE A 1 83 ? 4.889 5.955 -1.819 1.00 97.94 83 ILE A CA 1
ATOM 658 C C . ILE A 1 83 ? 4.770 6.909 -0.626 1.00 97.94 83 ILE A C 1
ATOM 660 O O . ILE A 1 83 ? 3.861 6.757 0.186 1.00 97.94 83 ILE A O 1
ATOM 664 N N . ILE A 1 84 ? 5.646 7.913 -0.522 1.00 98.50 84 ILE A N 1
ATOM 665 C CA . ILE A 1 84 ? 5.646 8.862 0.603 1.00 98.50 84 ILE A CA 1
ATOM 666 C C . ILE A 1 84 ? 4.307 9.602 0.679 1.00 98.50 84 ILE A C 1
ATOM 668 O O . ILE A 1 84 ? 3.650 9.600 1.723 1.00 98.50 84 ILE A O 1
ATOM 672 N N . VAL A 1 85 ? 3.869 10.193 -0.435 1.00 98.62 85 VAL A N 1
ATOM 673 C CA . VAL A 1 85 ? 2.616 10.959 -0.495 1.00 98.62 85 VAL A CA 1
ATOM 674 C C . VAL A 1 85 ? 1.410 10.066 -0.197 1.00 98.62 85 VAL A C 1
ATOM 676 O O . VAL A 1 85 ? 0.552 10.436 0.608 1.00 98.62 85 VAL A O 1
ATOM 679 N N . SER A 1 86 ? 1.347 8.874 -0.797 1.00 98.31 86 SER A N 1
ATOM 680 C CA . SER A 1 86 ? 0.237 7.941 -0.580 1.00 98.31 86 SER A CA 1
ATOM 681 C C . SER A 1 86 ? 0.204 7.393 0.850 1.00 98.31 86 SER A C 1
ATOM 683 O O . SER A 1 86 ? -0.883 7.210 1.395 1.00 98.31 86 SER A O 1
ATOM 685 N N . THR A 1 87 ? 1.362 7.201 1.489 1.00 98.25 87 THR A N 1
ATOM 686 C CA . THR A 1 87 ? 1.468 6.775 2.893 1.00 98.25 87 THR A CA 1
ATOM 687 C C . THR A 1 87 ? 0.937 7.854 3.827 1.00 98.25 87 THR A C 1
ATOM 689 O O . THR A 1 87 ? 0.109 7.562 4.687 1.00 98.25 87 THR A O 1
ATOM 692 N N . ILE A 1 88 ? 1.348 9.114 3.640 1.00 98.56 88 ILE A N 1
ATOM 693 C CA . ILE A 1 88 ? 0.840 10.243 4.437 1.00 98.56 88 ILE A CA 1
ATOM 694 C C . ILE A 1 88 ? -0.680 10.357 4.277 1.00 98.56 88 ILE A C 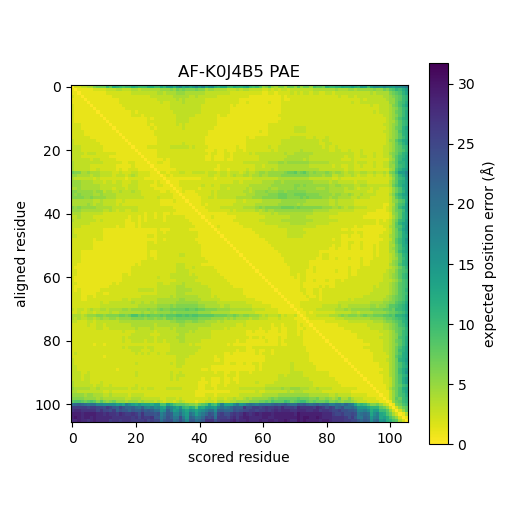1
ATOM 696 O O . ILE A 1 88 ? -1.408 10.444 5.268 1.00 98.56 88 ILE A O 1
ATOM 700 N N . TYR A 1 89 ? -1.170 10.289 3.035 1.00 98.44 89 TYR A N 1
ATOM 701 C CA . TYR A 1 89 ? -2.603 10.278 2.752 1.00 98.44 89 TYR A CA 1
ATOM 702 C C . TYR A 1 89 ? -3.314 9.118 3.462 1.00 98.44 89 TYR A C 1
ATOM 704 O O . TYR A 1 89 ? -4.343 9.329 4.105 1.00 98.44 89 TYR A O 1
ATOM 712 N N . PHE A 1 90 ? -2.765 7.904 3.381 1.00 98.00 90 PHE A N 1
ATOM 713 C CA . PHE A 1 90 ? -3.324 6.721 4.025 1.00 98.00 90 PHE A CA 1
ATOM 714 C C . PHE A 1 90 ? -3.412 6.895 5.542 1.00 98.00 90 PHE A C 1
ATOM 716 O O . PHE A 1 90 ? -4.493 6.707 6.090 1.00 98.00 90 PHE A O 1
ATOM 723 N N . ILE A 1 91 ? -2.337 7.326 6.209 1.00 96.62 91 ILE A N 1
ATOM 724 C CA . ILE A 1 91 ? -2.315 7.524 7.667 1.00 96.62 91 ILE A CA 1
ATOM 725 C C . ILE A 1 91 ? -3.408 8.507 8.101 1.00 96.62 91 ILE A C 1
ATOM 727 O O . ILE A 1 91 ? -4.181 8.200 9.006 1.00 96.62 91 ILE A O 1
ATOM 731 N N . ILE A 1 92 ? -3.519 9.660 7.434 1.00 97.31 92 ILE A N 1
ATOM 732 C CA . ILE A 1 92 ? -4.520 10.684 7.773 1.00 97.31 92 ILE A CA 1
ATOM 733 C C . ILE A 1 92 ? -5.938 10.149 7.546 1.00 97.31 92 ILE A C 1
ATOM 735 O O . ILE A 1 92 ? -6.832 10.329 8.370 1.00 97.31 92 ILE A O 1
ATOM 739 N N . ARG A 1 93 ? -6.174 9.488 6.410 1.00 97.25 93 ARG A N 1
ATOM 740 C CA . ARG A 1 93 ? -7.519 9.056 6.011 1.00 97.25 93 ARG A CA 1
ATOM 741 C C . ARG A 1 93 ? -7.961 7.775 6.700 1.00 97.25 93 ARG A C 1
ATOM 743 O O . ARG A 1 93 ? -9.165 7.575 6.818 1.00 97.25 93 ARG A O 1
ATOM 750 N N . ALA A 1 94 ? -7.035 6.946 7.173 1.00 96.50 94 ALA A N 1
ATOM 751 C CA . ALA A 1 94 ? -7.332 5.744 7.942 1.00 96.50 94 ALA A CA 1
ATOM 752 C C . ALA A 1 94 ? -7.958 6.077 9.306 1.00 96.50 94 ALA A C 1
ATOM 754 O O . ALA A 1 94 ? -8.796 5.323 9.790 1.00 96.50 94 ALA A O 1
ATOM 755 N N . GLN A 1 95 ? -7.635 7.241 9.885 1.00 94.75 95 GLN A N 1
ATOM 756 C CA . GLN A 1 95 ? -8.205 7.686 11.163 1.00 94.75 95 GLN A CA 1
ATOM 757 C C . GLN A 1 95 ? -9.730 7.816 11.132 1.00 94.75 95 GLN A C 1
ATOM 759 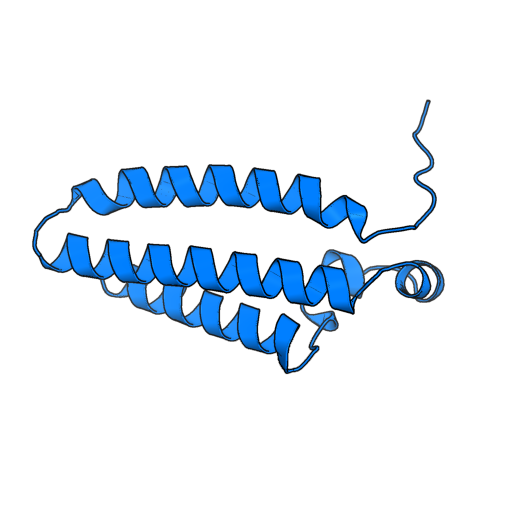O O . GLN A 1 95 ? -10.371 7.652 12.162 1.00 94.75 95 GLN A O 1
ATOM 764 N N . LYS A 1 96 ? -10.335 8.058 9.961 1.00 96.06 96 LYS A N 1
ATOM 765 C CA . LYS A 1 96 ? -11.797 8.171 9.844 1.00 96.06 96 LYS A CA 1
ATOM 766 C C . LYS A 1 96 ? -12.539 6.875 10.202 1.00 96.06 96 LYS A C 1
ATOM 768 O O . LYS A 1 96 ? -13.738 6.935 10.423 1.00 96.06 96 LYS A O 1
ATOM 773 N N . PHE A 1 97 ? -11.849 5.731 10.178 1.00 96.25 97 PHE A N 1
ATOM 774 C CA . PHE A 1 97 ? -12.416 4.419 10.501 1.00 96.25 97 PHE A CA 1
ATOM 775 C C . PHE A 1 97 ? -12.274 4.061 11.987 1.00 96.25 97 PHE A C 1
ATOM 777 O O . PHE A 1 97 ? -12.831 3.060 12.432 1.00 96.25 97 PHE A O 1
ATOM 784 N N . ASP A 1 98 ? -11.520 4.850 12.756 1.00 94.62 98 ASP A N 1
ATOM 785 C CA . ASP A 1 98 ? -11.418 4.706 14.203 1.00 94.62 98 ASP A CA 1
ATOM 786 C C . ASP A 1 98 ? -12.416 5.658 14.877 1.00 94.62 98 ASP A C 1
ATOM 788 O O . ASP A 1 98 ? -12.191 6.867 14.955 1.00 94.62 98 ASP A O 1
ATOM 792 N N . HIS A 1 99 ? -13.539 5.118 15.362 1.00 93.50 99 HIS A N 1
ATOM 793 C CA . HIS A 1 99 ? -14.576 5.906 16.037 1.00 93.50 99 HIS A CA 1
ATOM 794 C C . HIS A 1 99 ? -14.380 5.992 17.554 1.00 93.50 99 HIS A C 1
ATOM 796 O O . HIS A 1 99 ? -15.293 6.397 18.281 1.00 93.50 99 HIS A O 1
ATOM 802 N N . ASN A 1 100 ? -13.212 5.608 18.075 1.00 91.62 100 ASN A N 1
ATOM 803 C CA . ASN A 1 100 ? -12.919 5.838 19.479 1.00 91.62 100 ASN A CA 1
ATOM 804 C C . ASN A 1 100 ? -12.903 7.345 19.768 1.00 91.62 100 ASN A C 1
ATOM 806 O O . ASN A 1 100 ? -12.361 8.146 19.004 1.00 91.62 100 ASN A O 1
ATOM 810 N N . LYS A 1 101 ? -13.488 7.747 20.905 1.00 74.62 101 LYS A N 1
ATOM 811 C CA . LYS A 1 101 ? -13.435 9.140 21.357 1.00 74.62 101 LYS A CA 1
ATOM 812 C C . LYS A 1 101 ? -11.970 9.521 21.539 1.00 74.62 101 LYS A C 1
ATOM 814 O O . LYS A 1 101 ? -11.308 9.050 22.464 1.00 74.62 101 LYS A O 1
ATOM 819 N N . THR A 1 102 ? -11.461 10.374 20.659 1.00 65.88 102 THR A N 1
ATOM 820 C CA . THR A 1 102 ? -10.174 11.012 20.887 1.00 65.88 102 THR A CA 1
ATOM 821 C C . THR A 1 102 ? -10.380 11.969 22.052 1.00 65.88 102 THR A C 1
ATOM 823 O O . THR A 1 102 ? -11.025 13.008 21.919 1.00 65.88 102 THR A O 1
ATOM 826 N N . ASN A 1 103 ? -9.854 11.620 23.228 1.00 49.41 103 ASN A N 1
ATOM 827 C CA . ASN A 1 103 ? -9.495 12.650 24.191 1.00 49.41 103 ASN A CA 1
ATOM 828 C C . ASN A 1 103 ? -8.427 13.481 23.481 1.00 49.41 103 ASN A C 1
ATOM 830 O O . ASN A 1 103 ? -7.245 13.154 23.542 1.00 49.41 103 ASN A O 1
ATOM 834 N N . LYS A 1 104 ? -8.845 14.508 22.732 1.00 44.34 104 LYS A N 1
ATOM 835 C CA . LYS A 1 104 ? -7.954 15.608 22.400 1.00 44.34 104 LYS A CA 1
ATOM 836 C C . LYS A 1 104 ? -7.479 16.112 23.755 1.00 44.34 104 LYS A C 1
ATOM 838 O O . LYS A 1 104 ? -8.267 16.708 24.489 1.00 44.34 104 LYS A O 1
ATOM 843 N N . SER A 1 105 ? -6.248 15.772 24.134 1.00 43.19 105 SER A N 1
ATOM 844 C CA . SER A 1 105 ? -5.559 16.520 25.174 1.00 43.19 105 SER A CA 1
ATOM 845 C C . SER A 1 105 ? -5.669 17.977 24.742 1.00 43.19 105 SER A C 1
ATOM 847 O O . SER A 1 105 ? -5.252 18.311 23.629 1.00 43.19 105 SER A O 1
ATOM 849 N N . LYS A 1 106 ? -6.377 18.765 25.551 1.00 35.19 106 LYS A N 1
ATOM 850 C CA . LYS A 1 106 ? -6.415 20.218 25.422 1.00 35.19 106 LYS A CA 1
ATOM 851 C C . LYS A 1 106 ? -5.001 20.770 25.315 1.00 35.19 106 LYS A C 1
ATOM 853 O O . LYS A 1 106 ? -4.112 20.190 25.979 1.00 35.19 106 LYS A O 1
#